Protein AF-A0A2D5B6K0-F1 (afdb_monomer)

Secondary structure (DSSP, 8-state):
-HHHHHHHHHHHHHHHHHHHHHTS---SS-HHHHHHHHHHHHHHHHHHHHIIIIII-HHHHHHHHHHHHHHTTSPPPPHHHHHHHHHHHHHHHHHHHHHHHHHHHHHHHHHHHTTSS----

Solvent-accessible surface area (backbone atoms only — not comparable to full-atom values): 6961 Å² total; per-residue (Å²): 112,68,69,58,54,51,51,51,51,49,55,53,50,51,53,50,48,52,60,53,54,70,75,53,89,58,76,98,54,67,56,66,59,58,52,52,52,52,47,53,53,51,53,51,52,55,50,51,51,46,44,43,51,66,71,64,36,61,74,50,40,54,49,52,54,50,48,54,57,52,57,70,70,55,82,77,76,49,77,67,54,50,51,53,54,50,50,52,52,52,51,52,52,52,51,52,51,51,51,49,54,51,51,52,52,50,51,50,51,51,37,39,76,70,66,77,45,79,88,76,126

Mean predicted aligned error: 8.93 Å

Radius of gyration: 28.34 Å; Cα contacts (8 Å, |Δi|>4): 33; chains: 1; bounding box: 56×52×56 Å

Foldseek 3Di:
DVLVVLVVVLVVVLVVLLVVLVVDDDPPDPSVVVSVVVSVVSSVVSVVVSCCQCPPDPVNVVVVVVVVVVVVVDDDDDPVRVVVVVVVVVVVVVVVVVVVVVVVVVVVVVCVVVVVDDPPD

pLDDT: mean 88.87, std 8.71, range [49.88, 98.12]

Structure (mmCIF, N/CA/C/O backbone):
data_AF-A0A2D5B6K0-F1
#
_entry.id   AF-A0A2D5B6K0-F1
#
loop_
_atom_site.group_PDB
_atom_site.id
_atom_site.type_symbol
_atom_site.label_atom_id
_atom_site.label_alt_id
_atom_site.label_comp_id
_atom_site.label_asym_id
_atom_site.label_entity_id
_atom_site.label_seq_id
_atom_site.pdbx_PDB_ins_code
_atom_site.Cartn_x
_atom_site.Cartn_y
_atom_site.Cartn_z
_atom_site.occupancy
_atom_site.B_iso_or_equiv
_atom_site.auth_seq_id
_atom_site.auth_comp_id
_atom_site.auth_asym_id
_atom_site.auth_atom_id
_atom_site.pdbx_PDB_model_num
ATOM 1 N N . MET A 1 1 ? 4.385 12.756 -7.938 1.00 73.50 1 MET A N 1
ATOM 2 C CA . MET A 1 1 ? 4.442 11.691 -6.905 1.00 73.50 1 MET A CA 1
ATOM 3 C C . MET A 1 1 ? 4.157 10.302 -7.477 1.00 73.50 1 MET A C 1
ATOM 5 O O . MET A 1 1 ? 4.929 9.390 -7.216 1.00 73.50 1 MET A O 1
ATOM 9 N N . SER A 1 2 ? 3.135 10.129 -8.316 1.00 83.69 2 SER A N 1
ATOM 10 C CA . SER A 1 2 ? 2.742 8.809 -8.840 1.00 83.69 2 SER A CA 1
ATOM 11 C C . SER A 1 2 ? 3.790 8.110 -9.719 1.00 83.69 2 SER A C 1
ATOM 13 O O . SER A 1 2 ? 3.898 6.894 -9.658 1.00 83.69 2 SER A O 1
ATOM 15 N N . ALA A 1 3 ? 4.613 8.850 -10.473 1.00 87.69 3 ALA A N 1
ATOM 16 C CA . ALA A 1 3 ? 5.723 8.266 -11.238 1.00 87.69 3 ALA A CA 1
ATOM 17 C C . ALA A 1 3 ? 6.823 7.673 -10.334 1.00 87.69 3 ALA A C 1
ATOM 19 O O . ALA A 1 3 ? 7.370 6.619 -10.637 1.00 87.69 3 ALA A O 1
ATOM 20 N N . ILE A 1 4 ? 7.104 8.321 -9.197 1.00 89.88 4 ILE A N 1
ATOM 21 C CA . ILE A 1 4 ? 8.075 7.834 -8.206 1.00 89.88 4 ILE A CA 1
ATOM 22 C C . ILE A 1 4 ? 7.529 6.573 -7.535 1.00 89.88 4 ILE A C 1
ATOM 24 O O . ILE A 1 4 ? 8.231 5.573 -7.462 1.00 89.88 4 ILE A O 1
ATOM 28 N N . ALA A 1 5 ? 6.260 6.591 -7.110 1.00 89.94 5 ALA A N 1
ATOM 29 C CA . ALA A 1 5 ? 5.608 5.419 -6.526 1.00 89.94 5 ALA A CA 1
ATOM 30 C C . ALA A 1 5 ? 5.607 4.225 -7.495 1.00 89.94 5 ALA A C 1
ATOM 32 O O . ALA A 1 5 ? 5.969 3.117 -7.112 1.00 89.94 5 ALA A O 1
ATOM 33 N N . PHE A 1 6 ? 5.276 4.463 -8.765 1.00 91.94 6 PHE A N 1
ATOM 34 C CA . PHE A 1 6 ? 5.319 3.441 -9.807 1.00 91.94 6 PHE A CA 1
ATOM 35 C C . PHE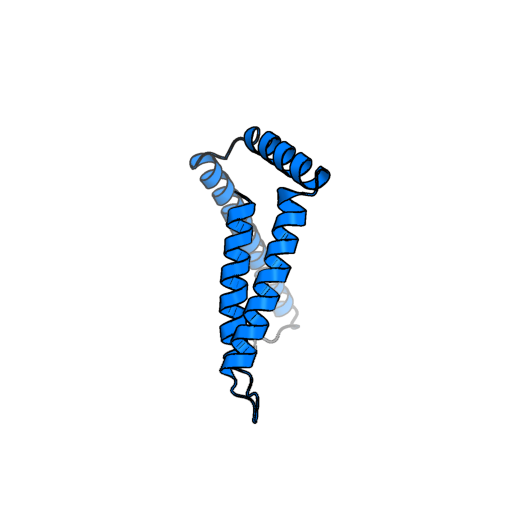 A 1 6 ? 6.738 2.890 -10.025 1.00 91.94 6 PHE A C 1
ATOM 37 O O . PHE A 1 6 ? 6.922 1.677 -10.082 1.00 91.94 6 PHE A O 1
ATOM 44 N N . GLY A 1 7 ? 7.752 3.761 -10.064 1.00 92.38 7 GLY A N 1
ATOM 45 C CA . GLY A 1 7 ? 9.154 3.350 -10.158 1.00 92.38 7 GLY A CA 1
ATOM 46 C C . GLY A 1 7 ? 9.613 2.499 -8.971 1.00 92.38 7 GLY A C 1
ATOM 47 O O . GLY A 1 7 ? 10.283 1.488 -9.169 1.00 92.38 7 GLY A O 1
ATOM 48 N N . VAL A 1 8 ? 9.203 2.850 -7.747 1.00 94.06 8 VAL A N 1
ATOM 49 C CA . VAL A 1 8 ? 9.499 2.060 -6.539 1.00 94.06 8 VAL A CA 1
ATOM 50 C C . VAL A 1 8 ? 8.825 0.688 -6.600 1.00 94.06 8 VAL A C 1
ATOM 52 O O . VAL A 1 8 ? 9.472 -0.312 -6.305 1.00 94.06 8 VAL A O 1
ATOM 55 N N . VAL A 1 9 ? 7.561 0.616 -7.028 1.00 94.19 9 VAL A N 1
ATOM 56 C CA . VAL A 1 9 ? 6.848 -0.663 -7.200 1.00 94.19 9 VAL A CA 1
ATOM 57 C C . VAL A 1 9 ? 7.547 -1.549 -8.230 1.00 94.19 9 VAL A C 1
ATOM 59 O O . VAL A 1 9 ? 7.734 -2.734 -7.967 1.00 94.19 9 VAL A O 1
ATOM 62 N N . ILE A 1 10 ? 7.995 -0.990 -9.360 1.00 93.75 10 ILE A N 1
ATOM 63 C CA . ILE A 1 10 ? 8.779 -1.744 -10.348 1.00 93.75 10 ILE A CA 1
ATOM 64 C C . ILE A 1 10 ? 10.091 -2.227 -9.738 1.00 93.75 10 ILE A C 1
ATOM 66 O O . ILE A 1 10 ? 10.407 -3.403 -9.863 1.00 93.75 10 ILE A O 1
ATOM 70 N N . ALA A 1 11 ? 10.847 -1.364 -9.057 1.00 93.00 11 ALA A N 1
ATOM 71 C CA . ALA A 1 11 ? 12.131 -1.746 -8.472 1.00 93.00 11 ALA A CA 1
ATOM 72 C C . ALA A 1 11 ? 11.982 -2.878 -7.439 1.00 93.00 11 ALA A C 1
ATOM 74 O O . ALA A 1 11 ? 12.740 -3.848 -7.469 1.00 93.00 11 ALA A O 1
ATOM 75 N N . LEU A 1 12 ? 10.974 -2.793 -6.566 1.00 94.69 12 LEU 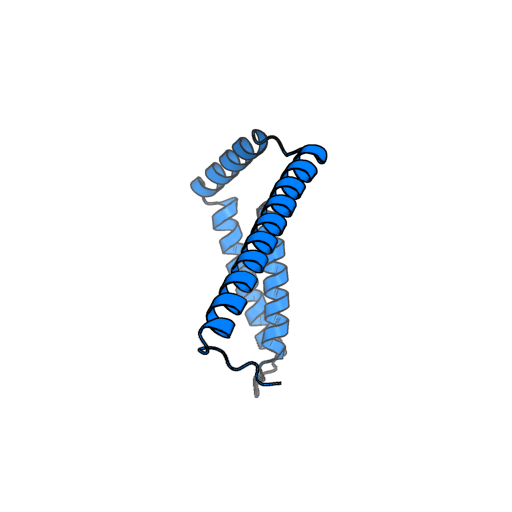A N 1
ATOM 76 C CA . LEU A 1 12 ? 10.662 -3.845 -5.597 1.00 94.69 12 LEU A CA 1
ATOM 77 C C . LEU A 1 12 ? 10.176 -5.128 -6.282 1.00 94.69 12 LEU A C 1
ATOM 79 O O . LEU A 1 12 ? 10.590 -6.215 -5.889 1.00 94.69 12 LEU A O 1
ATOM 83 N N . GLY A 1 13 ? 9.354 -5.007 -7.327 1.00 92.94 13 GLY A N 1
ATOM 84 C CA . GLY A 1 13 ? 8.892 -6.138 -8.130 1.00 92.94 13 GLY A CA 1
ATOM 85 C C . GLY A 1 13 ? 10.030 -6.849 -8.864 1.00 92.94 13 GLY A C 1
ATOM 86 O O . GLY A 1 13 ? 10.067 -8.073 -8.876 1.00 92.94 13 GLY A O 1
ATOM 87 N N . LEU A 1 14 ? 10.996 -6.107 -9.414 1.00 93.12 14 LEU A N 1
ATOM 88 C CA . LEU A 1 14 ? 12.184 -6.667 -10.067 1.00 93.12 14 LEU A CA 1
ATOM 89 C C . LEU A 1 14 ? 13.121 -7.348 -9.065 1.00 93.12 14 LEU A C 1
ATOM 91 O O . LEU A 1 14 ? 13.655 -8.410 -9.370 1.00 93.12 14 LEU A O 1
ATOM 95 N N . LYS A 1 15 ? 13.286 -6.777 -7.863 1.00 93.38 15 LYS A N 1
ATOM 96 C CA . LYS A 1 15 ? 14.039 -7.422 -6.778 1.00 93.38 15 LYS A CA 1
ATO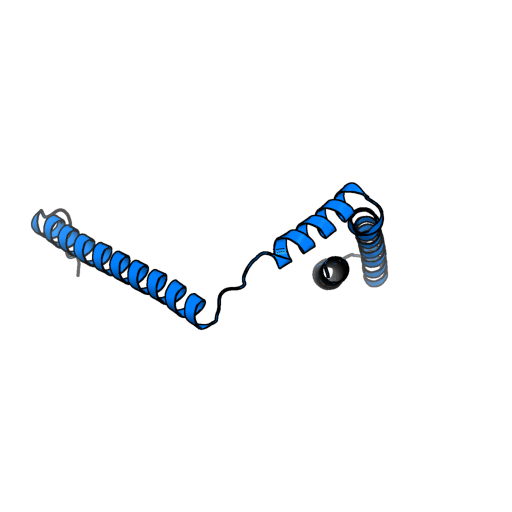M 97 C C . LYS A 1 15 ? 13.373 -8.736 -6.360 1.00 93.38 15 LYS A C 1
ATOM 99 O O . LYS A 1 15 ? 14.034 -9.762 -6.305 1.00 93.38 15 LYS A O 1
ATOM 104 N N . TRP A 1 16 ? 12.061 -8.717 -6.134 1.00 93.62 16 TRP A N 1
ATOM 105 C CA . TRP A 1 16 ? 11.307 -9.931 -5.825 1.00 93.62 16 TRP A CA 1
ATOM 106 C C . TRP A 1 16 ? 11.398 -10.972 -6.950 1.00 93.62 16 TRP A C 1
ATOM 108 O O . TRP A 1 16 ? 11.551 -12.156 -6.676 1.00 93.62 16 TRP A O 1
ATOM 118 N N . LEU A 1 17 ? 11.342 -10.539 -8.213 1.00 91.06 17 LEU A N 1
ATOM 119 C CA . LEU A 1 17 ? 11.457 -11.424 -9.371 1.00 91.06 17 LEU A CA 1
ATOM 120 C C . LEU A 1 17 ? 12.835 -12.094 -9.440 1.00 91.06 17 LEU A C 1
ATOM 122 O O . LEU A 1 17 ? 12.907 -13.278 -9.751 1.00 91.06 17 LEU A O 1
ATOM 126 N N . TRP A 1 18 ? 13.909 -11.364 -9.124 1.00 87.56 18 TRP A N 1
ATOM 127 C CA . TRP A 1 18 ? 15.252 -11.937 -9.003 1.00 87.56 18 TRP A CA 1
ATOM 128 C C . TRP A 1 18 ? 15.287 -13.039 -7.940 1.00 87.56 18 TRP A C 1
ATOM 130 O O . TRP A 1 18 ? 15.674 -14.166 -8.243 1.00 87.56 18 TRP A O 1
ATOM 140 N N . ASP A 1 19 ? 14.788 -12.733 -6.739 1.00 88.69 19 ASP A N 1
ATOM 141 C CA . ASP A 1 19 ? 14.741 -13.676 -5.617 1.00 88.69 19 ASP A CA 1
ATOM 142 C C . ASP A 1 19 ? 13.865 -14.904 -5.957 1.00 88.69 19 ASP A C 1
ATOM 144 O O . ASP A 1 19 ? 14.182 -16.035 -5.595 1.00 88.69 19 ASP A O 1
ATOM 148 N N . PHE A 1 20 ? 12.777 -14.715 -6.711 1.00 87.06 20 PHE A N 1
ATOM 149 C CA . PHE A 1 20 ? 11.924 -15.802 -7.194 1.00 87.06 20 PHE A CA 1
ATOM 150 C C . PHE A 1 20 ? 12.642 -16.686 -8.223 1.00 87.06 20 PHE A C 1
ATOM 152 O O . PHE A 1 20 ? 12.560 -17.912 -8.148 1.00 87.06 20 PHE A O 1
ATOM 159 N N . MET A 1 21 ? 13.387 -16.094 -9.159 1.00 83.50 21 MET A N 1
ATOM 160 C CA . MET A 1 21 ? 14.171 -16.847 -10.142 1.00 83.50 21 MET A CA 1
ATOM 161 C C . MET A 1 21 ? 15.350 -17.604 -9.519 1.00 83.50 21 MET A C 1
ATOM 163 O O . MET A 1 21 ? 15.816 -18.570 -10.119 1.00 83.50 21 MET A O 1
ATOM 167 N N . ASP A 1 22 ? 15.817 -17.213 -8.332 1.00 81.75 22 ASP A N 1
ATOM 168 C CA . ASP A 1 22 ? 16.809 -17.977 -7.565 1.00 81.75 22 ASP A CA 1
ATOM 169 C C . ASP A 1 22 ? 16.243 -19.299 -7.021 1.00 81.75 22 ASP A C 1
ATOM 171 O O . ASP A 1 22 ? 16.994 -20.256 -6.833 1.00 81.75 22 ASP A O 1
ATOM 175 N N . THR A 1 23 ? 14.924 -19.393 -6.824 1.00 80.19 23 THR A N 1
ATOM 176 C CA . THR A 1 23 ? 14.261 -20.629 -6.364 1.00 80.19 23 THR A CA 1
ATOM 177 C C . THR A 1 23 ? 14.033 -21.659 -7.473 1.00 80.19 23 THR A C 1
ATOM 179 O O . THR A 1 23 ? 13.701 -22.810 -7.189 1.00 80.19 23 THR A O 1
ATOM 182 N N . LEU A 1 24 ? 14.220 -21.266 -8.736 1.00 77.56 24 LEU A N 1
ATOM 183 C CA . LEU A 1 24 ? 14.004 -22.115 -9.903 1.00 77.56 24 LEU A CA 1
ATOM 184 C C . LEU A 1 24 ? 15.348 -22.629 -10.434 1.00 77.56 24 LEU A C 1
ATOM 186 O O . LEU A 1 24 ? 16.211 -21.860 -10.855 1.00 77.56 24 LEU A O 1
ATOM 190 N N . THR A 1 25 ? 15.531 -23.948 -10.446 1.00 69.50 25 THR A N 1
ATOM 191 C CA . THR A 1 25 ? 16.692 -24.595 -11.064 1.00 69.50 25 THR A CA 1
ATOM 192 C C . THR A 1 25 ? 16.496 -24.691 -12.576 1.00 69.50 25 THR A C 1
ATOM 194 O O . THR A 1 25 ? 15.781 -25.551 -13.085 1.00 69.50 25 THR A O 1
ATOM 197 N N . PHE A 1 26 ? 17.151 -23.797 -13.313 1.00 66.56 26 PHE A N 1
ATOM 198 C CA . PHE A 1 26 ? 17.281 -23.896 -14.766 1.00 66.56 26 PHE A CA 1
ATOM 199 C C . PHE A 1 26 ? 18.500 -24.779 -15.072 1.00 66.56 26 PHE A C 1
ATOM 201 O O . PHE A 1 26 ? 19.573 -24.493 -14.559 1.00 66.56 26 PHE A O 1
ATOM 208 N N . GLY A 1 27 ? 18.313 -25.870 -15.827 1.00 71.31 27 GLY A N 1
ATOM 209 C CA . GLY A 1 27 ? 19.309 -26.932 -16.071 1.00 71.31 27 GLY A CA 1
ATOM 210 C C . GLY A 1 27 ? 20.619 -26.496 -16.759 1.00 71.31 27 GLY A C 1
ATOM 211 O O . GLY A 1 27 ? 21.457 -25.852 -16.149 1.00 71.31 27 GLY A O 1
ATOM 212 N N . GLU A 1 28 ? 20.847 -26.905 -18.015 1.00 65.56 28 GLU A N 1
ATOM 213 C CA . GLU A 1 28 ? 22.149 -26.773 -18.718 1.00 65.56 28 GLU A CA 1
ATOM 214 C C . GLU A 1 28 ? 22.493 -25.357 -19.225 1.00 65.56 28 GLU A C 1
ATOM 216 O O . GLU A 1 28 ? 23.574 -25.128 -19.765 1.00 65.56 28 GLU A O 1
ATOM 221 N N . ILE A 1 29 ? 21.587 -24.392 -19.064 1.00 70.38 29 ILE A N 1
ATOM 222 C CA . ILE A 1 29 ? 21.827 -22.992 -19.428 1.00 70.38 29 ILE A CA 1
ATOM 223 C C . ILE A 1 29 ? 22.336 -22.275 -18.186 1.00 70.38 29 ILE A C 1
ATOM 225 O O . ILE A 1 29 ? 21.706 -22.358 -17.134 1.00 70.38 29 ILE A O 1
ATOM 229 N N . GLU A 1 30 ? 23.431 -21.523 -18.312 1.00 72.12 30 GLU A N 1
ATOM 230 C CA . GLU A 1 30 ? 23.916 -20.650 -17.244 1.00 72.12 30 GLU A CA 1
ATOM 231 C C . GLU A 1 30 ? 22.774 -19.752 -16.733 1.00 72.12 30 GLU A C 1
ATOM 233 O O . GLU A 1 30 ? 22.352 -18.792 -17.390 1.00 72.12 30 GLU A O 1
ATOM 238 N N . ALA A 1 31 ? 22.265 -20.087 -15.541 1.00 72.94 31 ALA A N 1
ATOM 239 C CA . ALA A 1 31 ? 21.065 -19.495 -14.952 1.00 72.94 31 ALA A CA 1
ATOM 240 C C . ALA A 1 31 ? 21.157 -17.964 -14.838 1.00 72.94 31 ALA A C 1
ATOM 242 O O . ALA A 1 31 ? 20.142 -17.270 -14.849 1.00 72.94 31 ALA A O 1
ATOM 243 N N . THR A 1 32 ? 22.374 -17.423 -14.787 1.00 79.00 32 THR A N 1
ATOM 244 C CA . THR A 1 32 ? 22.657 -15.987 -14.757 1.00 79.00 32 THR A CA 1
ATOM 245 C C . THR A 1 32 ? 22.168 -15.255 -16.011 1.00 79.00 32 THR A C 1
ATOM 247 O O . THR A 1 32 ? 21.561 -14.192 -15.884 1.00 79.00 32 THR A O 1
ATOM 250 N N . TYR A 1 33 ? 22.353 -15.806 -17.218 1.00 84.75 33 TYR A N 1
ATOM 251 C CA . TYR A 1 33 ? 21.921 -15.126 -18.449 1.00 84.75 33 TYR A CA 1
ATOM 252 C C . TYR A 1 33 ? 20.399 -15.061 -18.564 1.00 84.75 33 TYR A C 1
ATOM 254 O O . TYR A 1 33 ? 19.850 -14.028 -18.950 1.00 84.75 33 TYR A O 1
ATOM 262 N N . VAL A 1 34 ? 19.709 -16.135 -18.170 1.00 84.44 34 VAL A N 1
ATOM 263 C CA . VAL A 1 34 ? 18.240 -16.189 -18.174 1.00 84.44 34 VAL A CA 1
ATOM 264 C C . VAL A 1 34 ? 17.665 -15.172 -17.185 1.00 84.44 34 VAL A C 1
ATOM 266 O O . VAL A 1 34 ? 16.740 -14.440 -17.533 1.00 84.44 34 VAL A O 1
ATOM 269 N N . LYS A 1 35 ? 18.255 -15.050 -15.988 1.00 83.69 35 LYS A N 1
ATOM 270 C CA . LYS A 1 35 ? 17.858 -14.056 -14.974 1.00 83.69 35 LYS A CA 1
ATOM 271 C C . LYS A 1 35 ? 17.961 -12.627 -15.488 1.00 83.69 35 LYS A C 1
ATOM 273 O O . LYS A 1 35 ? 16.997 -11.866 -15.410 1.00 83.69 35 LYS A O 1
ATOM 278 N N . VAL A 1 36 ? 19.112 -12.267 -16.055 1.00 87.94 36 VAL A N 1
ATOM 279 C CA . VAL A 1 36 ? 19.340 -10.914 -16.578 1.00 87.94 36 VAL A CA 1
ATOM 280 C C . VAL A 1 36 ? 18.396 -10.613 -17.744 1.00 87.94 36 VAL A C 1
ATOM 282 O O . VAL A 1 36 ? 17.798 -9.537 -17.778 1.00 87.94 36 VAL A O 1
ATOM 285 N N . ALA A 1 37 ?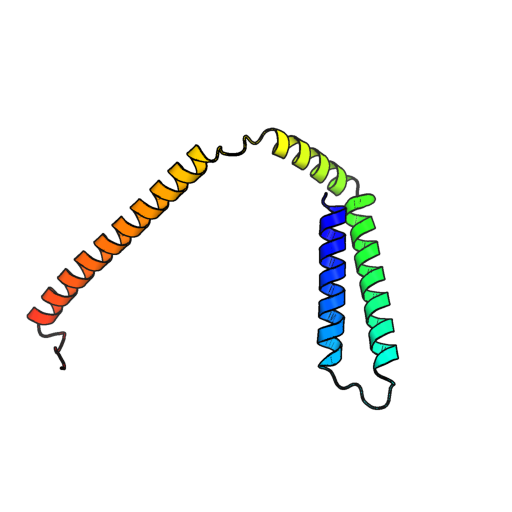 18.200 -11.565 -18.662 1.00 90.44 37 ALA A N 1
ATOM 286 C CA . ALA A 1 37 ? 17.293 -11.394 -19.794 1.00 90.44 37 ALA A CA 1
ATOM 287 C C . ALA A 1 37 ? 15.845 -11.150 -19.341 1.00 90.44 37 ALA A C 1
ATOM 289 O O . ALA A 1 37 ? 15.209 -10.199 -19.798 1.00 90.44 37 ALA A O 1
ATOM 290 N N . VAL A 1 38 ? 15.341 -11.960 -18.406 1.00 90.25 38 VAL A N 1
ATOM 291 C CA . VAL A 1 38 ? 13.977 -11.823 -17.877 1.00 90.25 38 VAL A CA 1
ATOM 292 C C . VAL A 1 38 ? 13.793 -10.480 -17.169 1.00 90.25 38 VAL A C 1
ATOM 294 O O . VAL A 1 38 ? 12.814 -9.783 -17.437 1.00 90.25 38 VAL A O 1
ATOM 297 N N . ILE A 1 39 ? 14.750 -10.058 -16.338 1.00 92.38 39 ILE A N 1
ATOM 298 C CA . ILE A 1 39 ? 14.670 -8.761 -15.652 1.00 92.38 39 ILE A CA 1
ATOM 299 C C . ILE A 1 39 ? 14.659 -7.596 -16.629 1.00 92.38 39 ILE A C 1
ATOM 301 O O . ILE A 1 39 ? 13.838 -6.696 -16.470 1.00 92.38 39 ILE A O 1
ATOM 305 N N . LEU A 1 40 ? 15.543 -7.591 -17.628 1.00 92.38 40 LEU A N 1
ATOM 306 C CA . LEU A 1 40 ? 15.608 -6.497 -18.597 1.00 92.38 40 LEU A CA 1
ATOM 307 C C . LEU A 1 40 ? 14.308 -6.383 -19.395 1.00 92.38 40 LEU A C 1
ATOM 309 O O . LEU A 1 40 ? 13.794 -5.277 -19.566 1.00 92.38 40 LEU A O 1
ATOM 313 N N . VAL A 1 41 ? 13.741 -7.515 -19.822 1.00 94.38 41 VAL A N 1
ATOM 314 C CA . VAL A 1 41 ? 12.450 -7.548 -20.519 1.00 94.38 41 VAL A CA 1
ATOM 315 C C . VAL A 1 41 ? 11.338 -7.021 -19.613 1.00 94.38 41 VAL A C 1
ATOM 317 O O . VAL A 1 41 ? 10.596 -6.126 -20.018 1.00 94.38 41 VAL A O 1
ATOM 320 N N . CYS A 1 42 ? 11.241 -7.505 -18.373 1.00 92.44 42 CYS A N 1
ATOM 321 C CA . CYS A 1 42 ? 10.233 -7.035 -17.426 1.00 92.44 42 CYS A CA 1
ATOM 322 C C . CYS A 1 42 ? 10.389 -5.536 -17.126 1.00 92.44 42 CYS A C 1
ATOM 324 O O . CYS A 1 42 ? 9.413 -4.791 -17.211 1.00 92.44 42 CYS A O 1
ATOM 326 N N . ALA A 1 43 ? 11.604 -5.068 -16.839 1.00 93.56 43 ALA A N 1
ATOM 327 C CA . ALA A 1 43 ? 11.888 -3.663 -16.560 1.00 93.56 43 ALA A CA 1
ATOM 328 C C . ALA A 1 43 ? 11.494 -2.761 -17.737 1.00 93.56 43 ALA A C 1
ATOM 330 O O . ALA A 1 43 ? 10.860 -1.723 -17.541 1.00 93.56 43 ALA A O 1
ATOM 331 N N . PHE A 1 44 ? 11.818 -3.180 -18.960 1.00 94.88 44 PHE A N 1
ATOM 332 C CA . PHE A 1 44 ? 11.482 -2.446 -20.173 1.00 94.88 44 PHE A CA 1
ATOM 333 C C . PHE A 1 44 ? 9.969 -2.381 -20.408 1.00 94.88 44 PHE A C 1
ATOM 335 O O . PHE A 1 44 ? 9.424 -1.297 -20.627 1.00 94.88 44 PHE A O 1
ATOM 342 N N . LEU A 1 45 ? 9.270 -3.515 -20.299 1.00 95.06 45 LEU A N 1
ATOM 343 C CA . LEU A 1 45 ? 7.819 -3.584 -20.487 1.00 95.06 45 LEU A CA 1
ATOM 344 C C . LEU A 1 45 ? 7.069 -2.741 -19.451 1.00 95.06 45 LEU A C 1
ATOM 346 O O . LEU A 1 45 ? 6.210 -1.934 -19.814 1.00 95.06 45 LEU A O 1
ATOM 350 N N . PHE A 1 46 ? 7.411 -2.879 -18.167 1.00 92.81 46 PHE A N 1
ATOM 351 C CA . PHE A 1 46 ? 6.767 -2.107 -17.105 1.00 92.81 46 PHE A CA 1
ATOM 352 C C . PHE A 1 46 ? 7.139 -0.620 -17.164 1.00 92.81 46 PHE A C 1
ATOM 354 O O . PHE A 1 46 ? 6.283 0.229 -16.912 1.00 92.81 46 PHE A O 1
ATOM 361 N N . GLY A 1 47 ? 8.367 -0.282 -17.570 1.00 91.88 47 GLY A N 1
ATOM 362 C CA . GLY A 1 47 ? 8.789 1.099 -17.812 1.00 91.88 47 GLY A CA 1
ATOM 363 C C . GLY A 1 47 ? 7.996 1.770 -18.938 1.00 91.88 47 GLY A C 1
ATOM 364 O O . GLY A 1 47 ? 7.474 2.873 -18.754 1.00 91.88 47 GLY A O 1
ATOM 365 N N . LEU A 1 48 ? 7.828 1.085 -20.075 1.00 93.31 48 LEU A N 1
ATOM 366 C CA . LEU A 1 48 ? 7.009 1.563 -21.194 1.00 93.31 48 LEU A CA 1
ATOM 367 C C . LEU A 1 48 ? 5.540 1.727 -20.806 1.00 93.31 48 LEU A C 1
ATOM 369 O O . LEU A 1 48 ? 4.924 2.740 -21.139 1.00 93.31 48 LEU A O 1
ATOM 373 N N . LEU A 1 49 ? 4.985 0.758 -20.075 1.00 92.31 49 LEU A N 1
ATOM 374 C CA . LEU A 1 49 ? 3.612 0.830 -19.585 1.00 92.31 49 LEU A CA 1
ATOM 375 C C . LEU A 1 49 ? 3.428 2.046 -18.671 1.00 92.31 49 LEU A C 1
ATOM 377 O O . LEU A 1 49 ? 2.477 2.808 -18.848 1.00 92.31 49 LEU A O 1
ATOM 381 N N . GLY A 1 50 ? 4.365 2.275 -17.750 1.00 89.69 50 GLY A N 1
ATOM 382 C CA . GLY A 1 50 ? 4.379 3.459 -16.895 1.00 89.69 50 GLY A CA 1
ATOM 383 C C . GLY A 1 50 ? 4.397 4.756 -17.681 1.00 89.69 50 GLY A C 1
ATOM 384 O O . GLY A 1 50 ? 3.568 5.634 -17.445 1.00 89.69 50 GLY A O 1
ATOM 385 N N . PHE A 1 51 ? 5.302 4.865 -18.652 1.00 90.75 51 PHE A N 1
ATOM 386 C CA . PHE A 1 51 ? 5.399 6.039 -19.515 1.00 90.75 51 PHE A CA 1
ATOM 387 C C . PHE A 1 51 ? 4.110 6.278 -20.313 1.00 90.75 51 PHE A C 1
ATOM 389 O O . PHE A 1 51 ? 3.634 7.413 -20.417 1.00 90.75 51 PHE A O 1
ATOM 396 N N . TRP A 1 52 ? 3.497 5.215 -20.833 1.00 89.88 52 TRP A N 1
ATOM 397 C CA . TRP A 1 52 ? 2.255 5.321 -21.588 1.00 89.88 52 TRP A CA 1
ATOM 398 C C . TRP A 1 52 ? 1.083 5.777 -20.710 1.00 89.88 52 TRP A C 1
ATOM 400 O O . TRP A 1 52 ? 0.374 6.717 -21.072 1.00 89.88 52 TRP A O 1
ATOM 410 N N . VAL A 1 53 ? 0.900 5.161 -19.538 1.00 88.50 53 VAL A N 1
ATOM 411 C CA . VAL A 1 53 ? -0.223 5.453 -18.633 1.00 88.50 53 VAL A CA 1
ATOM 412 C C . VAL A 1 53 ? -0.062 6.802 -17.931 1.00 88.50 53 VAL A C 1
ATOM 414 O O . VAL A 1 53 ? -1.026 7.561 -17.875 1.00 88.50 53 VAL A O 1
ATOM 417 N N . ILE A 1 54 ? 1.126 7.094 -17.394 1.00 89.75 54 ILE A N 1
ATOM 418 C CA . ILE 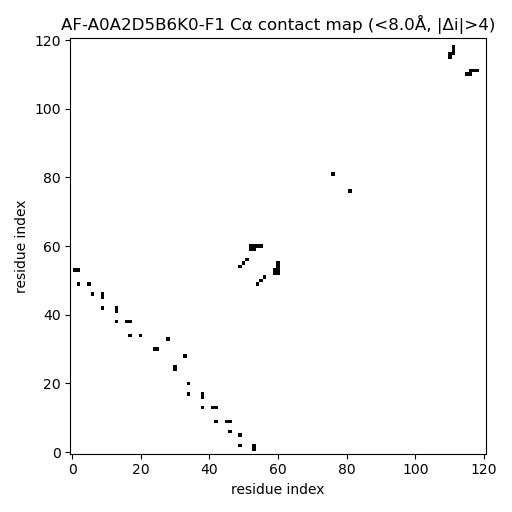A 1 54 ? 1.376 8.267 -16.540 1.00 89.75 54 ILE A CA 1
ATOM 419 C C . ILE A 1 54 ? 1.804 9.487 -17.363 1.00 89.75 54 ILE A C 1
ATOM 421 O O . ILE A 1 54 ? 1.516 10.607 -16.961 1.00 89.75 54 ILE A O 1
ATOM 425 N N . GLY A 1 55 ? 2.501 9.296 -18.487 1.00 85.44 55 GLY A N 1
ATOM 426 C CA . GLY A 1 55 ? 3.086 10.395 -19.265 1.00 85.44 55 GLY A CA 1
ATOM 427 C C . GLY A 1 55 ? 2.360 10.716 -20.571 1.00 85.44 55 GLY A C 1
ATOM 428 O O . GLY A 1 55 ? 2.227 11.883 -20.923 1.00 85.44 55 GLY A O 1
ATOM 429 N N . SER A 1 56 ? 1.883 9.703 -21.300 1.00 87.06 56 SER A N 1
ATOM 430 C CA . SER A 1 56 ? 1.387 9.899 -22.676 1.00 87.06 56 SER A CA 1
ATOM 431 C C . SER A 1 56 ? -0.138 9.942 -22.793 1.00 87.06 56 SER A C 1
ATOM 433 O O . SER A 1 56 ? -0.691 10.642 -23.646 1.00 87.06 56 SER A O 1
ATOM 435 N N . LYS A 1 57 ? -0.858 9.197 -21.950 1.00 91.69 57 LYS A N 1
ATOM 436 C CA . LYS A 1 57 ? -2.317 9.090 -22.030 1.00 91.69 57 LYS A CA 1
ATOM 437 C C . LYS A 1 57 ? -2.997 10.302 -21.386 1.00 91.69 57 LYS A C 1
ATOM 439 O O . LYS A 1 57 ? -3.238 10.318 -20.181 1.00 91.69 57 LYS A O 1
ATOM 444 N N . ARG A 1 58 ? -3.392 11.277 -22.217 1.00 90.12 58 ARG A N 1
ATOM 445 C CA . ARG A 1 58 ? -4.032 12.547 -21.799 1.00 90.12 58 ARG A CA 1
ATOM 446 C C . ARG A 1 58 ? -5.140 12.380 -20.757 1.00 90.12 58 ARG A C 1
ATOM 448 O O . ARG A 1 58 ? -5.079 13.010 -19.713 1.00 90.12 58 ARG A O 1
ATOM 455 N N . ARG A 1 59 ? -6.086 11.459 -20.980 1.00 90.44 59 ARG A N 1
ATOM 456 C CA . ARG A 1 59 ? -7.196 11.199 -20.041 1.00 90.44 59 ARG A CA 1
ATOM 457 C C . ARG A 1 59 ? -6.721 10.811 -18.637 1.00 90.44 59 ARG A C 1
ATOM 459 O O . ARG A 1 59 ? -7.330 11.211 -17.653 1.00 90.44 59 ARG A O 1
ATOM 466 N N . THR A 1 60 ? -5.662 10.008 -18.540 1.00 90.69 60 THR A N 1
ATOM 467 C CA . THR A 1 60 ? -5.112 9.593 -17.245 1.00 90.69 60 THR A CA 1
ATOM 468 C C . THR A 1 60 ? -4.401 10.758 -16.568 1.00 90.69 60 THR A C 1
ATOM 470 O O . THR A 1 60 ? -4.603 10.984 -15.380 1.00 90.69 60 THR A O 1
ATOM 473 N N . VAL A 1 61 ? -3.622 11.532 -17.327 1.00 90.75 61 VAL A N 1
ATOM 474 C CA . VAL A 1 61 ? -2.915 12.717 -16.821 1.00 90.75 61 VAL A CA 1
ATOM 475 C C . VAL A 1 61 ? -3.901 13.759 -16.291 1.00 90.75 61 VAL A C 1
ATOM 477 O O . VAL A 1 61 ? -3.757 14.218 -15.162 1.00 90.75 61 VAL A O 1
ATOM 480 N N . GLU A 1 62 ? -4.942 14.080 -17.059 1.00 92.75 62 GLU A N 1
ATOM 481 C CA . GLU A 1 62 ? -5.997 15.015 -16.650 1.00 92.75 62 GLU A CA 1
ATOM 482 C C . GLU A 1 62 ? -6.724 14.533 -15.393 1.00 92.75 62 GLU A C 1
ATOM 484 O O . GLU A 1 62 ? -6.945 15.317 -14.472 1.00 92.75 62 GLU A O 1
ATOM 489 N N . PHE A 1 63 ? -7.022 13.233 -15.304 1.00 91.81 63 PHE A N 1
ATOM 490 C CA . PHE A 1 63 ? -7.604 12.646 -14.099 1.00 91.81 63 PHE A CA 1
ATOM 491 C C . PHE A 1 63 ? -6.678 12.778 -12.884 1.00 91.81 63 PHE A C 1
ATOM 493 O O . PHE A 1 63 ? -7.138 13.124 -11.797 1.00 91.81 63 PHE A O 1
ATOM 500 N N . MET A 1 64 ? -5.376 12.530 -13.047 1.00 89.88 64 MET A N 1
ATOM 501 C CA . MET A 1 64 ? -4.403 12.643 -11.957 1.00 89.88 64 MET A CA 1
ATOM 502 C C . MET A 1 64 ? -4.243 14.090 -11.481 1.00 89.88 64 MET A C 1
ATOM 504 O O . MET A 1 64 ? -4.183 14.322 -10.276 1.00 89.88 64 MET A O 1
ATOM 508 N N . ILE A 1 65 ? -4.237 15.057 -12.402 1.00 91.38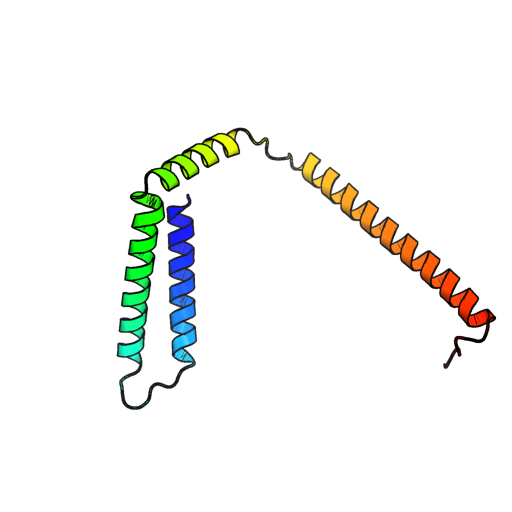 65 ILE A N 1
ATOM 509 C CA . ILE A 1 65 ? -4.202 16.489 -12.076 1.00 91.38 65 ILE A CA 1
ATOM 510 C C . ILE A 1 65 ? -5.485 16.902 -11.343 1.00 91.38 65 ILE A C 1
ATOM 512 O O . ILE A 1 65 ? -5.414 17.559 -10.305 1.00 91.38 65 ILE A O 1
ATOM 516 N N . ALA A 1 66 ? -6.654 16.483 -11.839 1.00 94.12 66 ALA A N 1
ATOM 517 C CA . ALA A 1 66 ? -7.933 16.749 -11.185 1.00 94.12 66 ALA A CA 1
ATOM 518 C C . ALA A 1 66 ? -7.980 16.138 -9.776 1.00 94.12 66 ALA A C 1
ATOM 520 O O . ALA A 1 66 ? -8.356 16.814 -8.823 1.00 94.12 66 ALA A O 1
ATOM 521 N N . THR A 1 67 ? -7.516 14.895 -9.626 1.00 91.75 67 THR A N 1
ATOM 522 C CA . THR A 1 67 ? -7.427 14.210 -8.329 1.00 91.75 67 THR A CA 1
ATOM 523 C C . THR A 1 67 ? -6.505 14.952 -7.364 1.00 91.75 67 THR A C 1
ATOM 525 O O . THR A 1 67 ? -6.864 15.125 -6.203 1.00 91.75 67 THR A O 1
ATOM 528 N N . GLU A 1 68 ? -5.348 15.447 -7.817 1.00 91.44 68 GLU A N 1
ATOM 529 C CA . GLU A 1 68 ? -4.464 16.268 -6.978 1.00 91.44 68 GLU A CA 1
ATOM 530 C C . GLU A 1 68 ? -5.157 17.568 -6.533 1.00 91.44 68 GLU A C 1
ATOM 532 O O . GLU A 1 68 ? -5.027 17.982 -5.379 1.00 91.44 68 GLU A O 1
ATOM 537 N N . GLY A 1 69 ? -5.925 18.193 -7.430 1.00 92.25 69 GLY A N 1
ATOM 538 C CA . GLY A 1 69 ? -6.747 19.362 -7.123 1.00 92.25 69 GLY A CA 1
ATOM 539 C C . GLY A 1 69 ? -7.823 19.077 -6.072 1.00 92.25 69 GLY A C 1
ATOM 540 O O . GLY A 1 69 ? -7.989 19.867 -5.145 1.00 92.25 69 GLY A O 1
ATOM 541 N N . GLU A 1 70 ? -8.513 17.940 -6.168 1.00 94.00 70 GLU A N 1
ATOM 542 C CA . GLU A 1 70 ? -9.514 17.524 -5.179 1.00 94.00 70 GLU A CA 1
ATOM 543 C C . GLU A 1 70 ? -8.878 17.150 -3.835 1.00 94.00 70 GLU A C 1
ATOM 545 O O . GLU A 1 70 ? -9.368 17.561 -2.785 1.00 94.00 70 GLU A O 1
ATOM 550 N N . MET A 1 71 ? -7.735 16.455 -3.840 1.00 90.56 71 MET A N 1
ATOM 551 C CA . MET A 1 71 ? -7.017 16.095 -2.613 1.00 90.56 71 MET A CA 1
ATOM 552 C C . MET A 1 71 ? -6.540 17.317 -1.819 1.00 90.56 71 MET A C 1
ATOM 554 O O . MET A 1 71 ? -6.456 17.244 -0.596 1.00 90.56 71 MET A O 1
ATOM 558 N N . LYS A 1 72 ? -6.270 18.451 -2.478 1.00 88.31 72 LYS A N 1
ATOM 559 C CA . LYS A 1 72 ? -5.922 19.716 -1.803 1.00 88.31 72 LYS A CA 1
ATOM 560 C C . LYS A 1 72 ? -7.103 20.364 -1.078 1.00 88.31 72 LYS A C 1
ATOM 562 O O . LYS A 1 72 ? -6.879 21.175 -0.185 1.00 88.31 72 LYS A O 1
ATOM 567 N N . LYS A 1 73 ? -8.342 20.018 -1.440 1.00 90.75 73 LYS A N 1
ATOM 568 C CA . LYS A 1 73 ? -9.552 20.500 -0.752 1.00 90.75 73 LYS A CA 1
ATOM 569 C C . LYS A 1 73 ? -9.866 19.689 0.503 1.00 90.75 73 LYS A C 1
ATOM 571 O O . LYS A 1 73 ? -10.641 20.140 1.343 1.00 90.75 73 LYS A O 1
ATOM 576 N N . VAL A 1 74 ? -9.294 18.491 0.627 1.00 90.81 74 VAL A N 1
ATOM 577 C CA . VAL A 1 74 ? -9.508 17.625 1.785 1.00 90.81 74 VAL A CA 1
ATOM 578 C C . VAL A 1 74 ? -8.736 18.189 2.974 1.00 90.81 74 VAL A C 1
ATOM 580 O O . VAL A 1 74 ? -7.506 18.228 2.984 1.00 90.81 74 VAL A O 1
ATOM 583 N N . ASN A 1 75 ? -9.470 18.611 4.002 1.00 86.44 75 ASN A N 1
ATOM 584 C CA . ASN A 1 75 ? -8.880 18.962 5.286 1.00 86.44 75 ASN A CA 1
ATOM 585 C C . ASN A 1 75 ? -8.368 17.682 5.955 1.00 86.44 75 ASN A C 1
ATOM 587 O O . ASN A 1 75 ? -9.146 16.782 6.268 1.00 86.44 75 ASN A O 1
ATOM 591 N N . TRP A 1 76 ? -7.057 17.592 6.167 1.00 86.00 76 TRP A N 1
ATOM 592 C CA . TRP A 1 76 ? -6.468 16.489 6.919 1.00 86.00 76 TRP A CA 1
ATOM 593 C C . TRP A 1 76 ? -6.814 16.627 8.397 1.00 86.00 76 TRP A C 1
ATOM 595 O O . TRP A 1 76 ? -6.613 17.691 8.986 1.00 86.00 76 TRP A O 1
ATOM 605 N N . SER A 1 77 ? -7.321 15.544 8.991 1.00 85.31 77 SER A N 1
ATOM 606 C CA . SER A 1 77 ? -7.712 15.539 10.397 1.00 85.31 77 SER A CA 1
ATOM 607 C C . SER A 1 77 ? -6.544 15.927 11.296 1.00 85.31 77 SER A C 1
ATOM 609 O O . SER A 1 77 ? -5.422 15.429 11.154 1.00 85.31 77 SER A O 1
ATOM 611 N N . SER A 1 78 ? -6.815 16.794 12.268 1.00 90.81 78 SER A N 1
ATOM 612 C CA . SER A 1 78 ? -5.809 17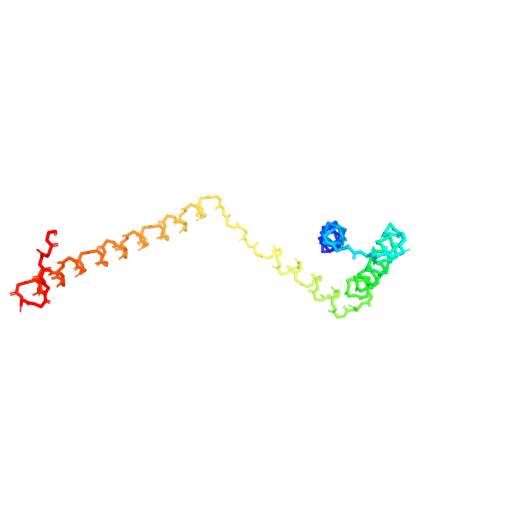.144 13.268 1.00 90.81 78 SER A CA 1
ATOM 613 C C . SER A 1 78 ? -5.491 15.935 14.160 1.00 90.81 78 SER A C 1
ATOM 615 O O . SER A 1 78 ? -6.329 15.054 14.361 1.00 90.81 78 SER A O 1
ATOM 617 N N . LYS A 1 79 ? -4.297 15.897 14.774 1.00 89.25 79 LYS A N 1
ATOM 618 C CA . LYS A 1 79 ? -3.926 14.821 15.724 1.00 89.25 79 LYS A CA 1
ATOM 619 C C . LYS A 1 79 ? -4.988 14.615 16.818 1.00 89.25 79 LYS A C 1
ATOM 621 O O . LYS A 1 79 ? -5.218 13.490 17.249 1.00 89.25 79 LYS A O 1
ATOM 626 N N . ARG A 1 80 ? -5.657 15.696 17.236 1.00 91.69 80 ARG A N 1
ATOM 627 C CA . ARG A 1 80 ? -6.732 15.675 18.236 1.00 91.69 80 ARG A CA 1
ATOM 628 C C . ARG A 1 80 ? -8.012 15.024 17.706 1.00 91.69 80 ARG A C 1
ATOM 630 O O . ARG A 1 80 ? -8.645 14.266 18.432 1.00 91.69 80 ARG A O 1
ATOM 637 N N . GLU A 1 81 ? -8.402 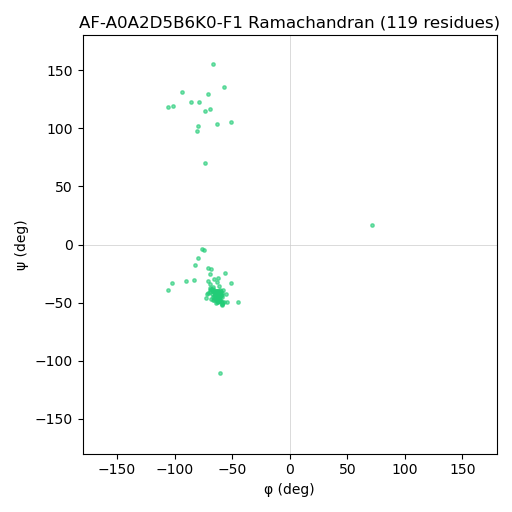15.312 16.469 1.00 90.94 81 GLU A N 1
ATOM 638 C CA . GLU A 1 81 ? -9.558 14.669 15.827 1.00 90.94 81 GLU A CA 1
ATOM 639 C C . GLU A 1 81 ? -9.316 13.181 15.610 1.00 90.94 81 GLU A C 1
ATOM 641 O O . GLU A 1 81 ? -10.194 12.371 15.898 1.00 90.94 81 GLU A O 1
ATOM 646 N N . LEU A 1 82 ? -8.101 12.822 15.192 1.00 91.94 82 LEU A N 1
ATOM 647 C CA . LEU A 1 82 ? -7.711 11.432 14.996 1.00 91.94 82 LEU A CA 1
ATOM 648 C C . LEU A 1 82 ? -7.805 10.647 16.311 1.00 91.94 82 LEU A C 1
ATOM 650 O O . LEU A 1 82 ? -8.428 9.593 16.356 1.00 91.94 82 LEU A O 1
ATOM 654 N N . GLN A 1 83 ? -7.290 11.210 17.410 1.00 94.50 83 GLN A N 1
ATOM 655 C CA . GLN A 1 83 ? -7.422 10.617 18.744 1.00 94.50 83 GLN A CA 1
ATOM 656 C C . GLN A 1 83 ? -8.882 10.449 19.175 1.00 94.50 83 GLN A C 1
ATOM 658 O O . GLN A 1 83 ? -9.234 9.401 19.710 1.00 94.50 83 GLN A O 1
ATOM 663 N N . ARG A 1 84 ? -9.740 11.451 18.939 1.00 93.44 84 ARG A N 1
ATOM 664 C CA . ARG A 1 84 ? -11.170 11.371 19.282 1.00 93.44 84 ARG A CA 1
ATOM 665 C C . ARG A 1 84 ? -11.894 10.296 18.472 1.00 93.44 84 ARG A C 1
ATOM 667 O O . ARG A 1 84 ? -12.668 9.541 19.052 1.00 93.44 84 ARG A O 1
ATOM 674 N N . SER A 1 85 ? -11.616 10.204 17.172 1.00 93.75 85 SER A N 1
ATOM 675 C CA . SER A 1 85 ? -12.202 9.187 16.292 1.00 93.75 85 SER A CA 1
ATOM 676 C C . SER A 1 85 ? -11.773 7.777 16.708 1.00 93.75 85 SER A C 1
ATOM 678 O O . SER A 1 85 ? -12.613 6.904 16.915 1.00 93.75 85 SER A O 1
ATOM 680 N N . THR A 1 86 ? -10.476 7.572 16.958 1.00 96.00 86 THR A N 1
ATOM 681 C CA . THR A 1 86 ? -9.958 6.280 17.422 1.00 96.00 86 THR A CA 1
ATOM 682 C C . THR A 1 86 ? -10.543 5.884 18.777 1.00 96.00 86 THR A C 1
ATOM 684 O O . THR A 1 86 ? -10.963 4.742 18.942 1.00 96.00 86 THR A O 1
ATOM 687 N N . TRP A 1 87 ? -10.636 6.813 19.736 1.00 97.19 87 TRP A N 1
ATOM 688 C CA . TRP A 1 87 ? -11.258 6.537 21.036 1.00 97.19 87 TRP A CA 1
ATOM 689 C C . TRP A 1 87 ? -12.727 6.130 20.917 1.00 97.19 87 TRP A C 1
ATOM 691 O O . TRP A 1 87 ? -13.149 5.211 21.616 1.00 97.19 87 TRP A O 1
ATOM 701 N N . ALA A 1 88 ? -13.488 6.762 20.018 1.00 96.38 88 ALA A N 1
ATOM 702 C CA . ALA A 1 88 ? -14.878 6.388 19.773 1.00 96.38 88 ALA A CA 1
ATOM 703 C C . ALA A 1 88 ? -14.993 4.941 19.267 1.00 96.38 88 ALA A C 1
ATOM 705 O O . ALA A 1 88 ? -15.799 4.169 19.786 1.00 96.38 88 ALA A O 1
ATOM 706 N N . VAL A 1 89 ? -14.144 4.547 18.310 1.00 97.38 89 VAL A N 1
ATOM 707 C CA . VAL A 1 89 ? -14.128 3.178 17.768 1.00 97.38 89 VAL A CA 1
ATOM 708 C C . VAL A 1 89 ? -13.698 2.164 18.827 1.00 97.38 89 VAL A C 1
ATOM 710 O O . VAL A 1 89 ? -14.341 1.125 18.971 1.00 97.38 89 VAL A O 1
ATOM 713 N N . ILE A 1 90 ? -12.650 2.464 19.600 1.00 97.81 90 ILE A N 1
ATOM 714 C CA . ILE A 1 90 ? -12.176 1.598 20.687 1.00 97.81 90 ILE A CA 1
ATOM 715 C C . ILE A 1 90 ? -13.293 1.372 21.706 1.00 97.81 90 ILE A C 1
ATOM 717 O O . ILE A 1 90 ? -13.600 0.227 22.033 1.00 97.81 90 ILE A O 1
ATOM 721 N N . PHE A 1 91 ? -13.940 2.443 22.166 1.00 97.94 91 PHE A N 1
ATOM 722 C CA . PHE A 1 91 ? -15.011 2.344 23.150 1.00 97.94 91 PHE A CA 1
ATOM 723 C C . PHE A 1 91 ? -16.197 1.529 22.623 1.00 97.94 91 PHE A C 1
ATOM 725 O O . PHE A 1 91 ? -16.672 0.632 23.314 1.00 97.94 91 PHE A O 1
ATOM 732 N N . MET A 1 92 ? -16.627 1.777 21.380 1.00 97.88 92 MET A N 1
ATOM 733 C CA . MET A 1 92 ? -17.714 1.014 20.760 1.00 97.88 92 MET A CA 1
ATOM 734 C C . MET A 1 92 ? -17.362 -0.472 20.622 1.00 97.88 92 MET A C 1
ATOM 736 O O . MET A 1 92 ? -18.195 -1.336 20.882 1.00 97.88 92 MET A O 1
ATOM 740 N N . THR A 1 93 ? -16.116 -0.778 20.260 1.00 98.12 93 THR A N 1
ATOM 741 C CA . THR A 1 93 ? -15.643 -2.161 20.112 1.00 98.12 93 THR A CA 1
ATOM 742 C C . THR A 1 93 ? -15.617 -2.883 21.458 1.00 98.12 93 THR A C 1
ATOM 744 O O . THR A 1 93 ? -16.121 -3.998 21.560 1.00 98.12 93 THR A O 1
ATOM 747 N N . PHE A 1 94 ? -15.097 -2.243 22.512 1.00 98.00 94 PHE A N 1
ATOM 748 C CA . PHE A 1 94 ? -15.116 -2.807 23.865 1.00 98.00 94 PHE A CA 1
ATOM 749 C C . PHE A 1 94 ? -16.535 -2.981 24.402 1.00 98.00 94 PHE A C 1
ATOM 751 O O . PHE A 1 94 ? -16.830 -4.000 25.023 1.00 98.00 94 PHE A O 1
ATOM 758 N N . PHE A 1 95 ? -17.422 -2.021 24.137 1.00 98.06 95 PHE A N 1
ATOM 759 C CA . PHE A 1 95 ? -18.824 -2.119 24.519 1.00 98.06 95 PHE A CA 1
ATOM 760 C C . PHE A 1 95 ? -19.506 -3.320 23.852 1.00 98.06 95 PHE A C 1
ATOM 762 O O . PHE A 1 95 ? -20.142 -4.113 24.541 1.00 98.06 95 PHE A O 1
ATOM 769 N N . LEU A 1 96 ? -19.321 -3.501 22.540 1.00 97.94 96 LEU A N 1
ATOM 770 C CA . LEU A 1 96 ? -19.847 -4.663 21.817 1.00 97.94 96 LEU A CA 1
ATOM 771 C C . LEU A 1 96 ? -19.246 -5.977 22.324 1.00 97.94 96 LEU A C 1
ATOM 773 O O . LEU A 1 96 ? -19.981 -6.939 22.512 1.00 97.94 96 LEU A O 1
ATOM 777 N N . ALA A 1 97 ? -17.941 -6.020 22.594 1.00 98.06 97 ALA A N 1
ATOM 778 C CA . ALA A 1 97 ? -17.294 -7.209 23.141 1.00 98.06 97 ALA A CA 1
ATOM 779 C C . ALA A 1 97 ? -17.866 -7.589 24.517 1.00 98.06 97 ALA A C 1
ATOM 781 O O . ALA A 1 97 ? -18.174 -8.755 24.752 1.00 98.06 97 ALA A O 1
ATOM 782 N N . PHE A 1 98 ? -18.058 -6.610 25.407 1.00 98.00 98 PHE A N 1
ATOM 783 C CA . PHE A 1 98 ? -18.656 -6.841 26.722 1.00 98.00 98 PHE A CA 1
ATOM 784 C C . PHE A 1 98 ? -20.128 -7.251 26.619 1.00 98.00 98 PHE A C 1
ATOM 786 O O . PHE A 1 98 ? -20.570 -8.141 27.340 1.00 98.00 98 PHE A O 1
ATOM 793 N N . PHE A 1 99 ? -20.875 -6.635 25.701 1.00 97.38 99 PHE A N 1
ATOM 794 C CA . PHE A 1 99 ? -22.251 -7.015 25.406 1.00 97.38 99 PHE A CA 1
ATOM 795 C C . PHE A 1 99 ? -22.329 -8.480 24.959 1.00 97.38 99 PHE A C 1
ATOM 797 O O . PHE A 1 99 ? -23.066 -9.251 25.568 1.00 97.38 99 PHE A O 1
ATOM 804 N N . CYS A 1 100 ? -21.533 -8.888 23.966 1.00 97.38 100 CYS A N 1
ATOM 805 C CA . CYS A 1 100 ? -21.492 -10.281 23.519 1.00 97.38 100 CYS A CA 1
ATOM 806 C C . CYS A 1 100 ? -21.102 -11.222 24.663 1.00 97.38 100 CYS A C 1
ATOM 808 O O . CYS A 1 100 ? -21.839 -12.158 24.937 1.00 97.38 100 CYS A O 1
ATOM 810 N N . PHE A 1 101 ? -20.030 -10.920 25.405 1.00 97.19 101 PHE A N 1
ATOM 811 C CA . PHE A 1 101 ? -19.603 -11.726 26.554 1.00 97.19 101 PHE A CA 1
ATOM 812 C C . PHE A 1 101 ? -20.715 -11.910 27.600 1.00 97.19 101 PHE A C 1
ATOM 814 O O . PHE A 1 101 ? -20.924 -13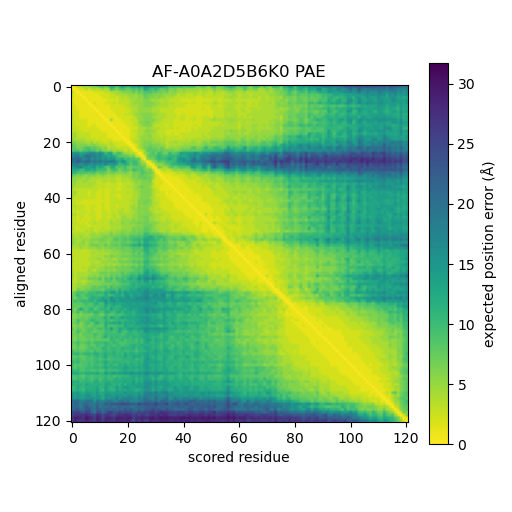.006 28.117 1.00 97.19 101 PHE A O 1
ATOM 821 N N . PHE A 1 102 ? -21.454 -10.842 27.903 1.00 97.62 102 PHE A N 1
ATOM 822 C CA . PHE A 1 102 ? -22.549 -10.888 28.864 1.00 97.62 102 PHE A CA 1
ATOM 823 C C . PHE A 1 102 ? -23.696 -11.788 28.388 1.00 97.62 102 PHE A C 1
ATOM 825 O O . PHE A 1 102 ? -24.186 -12.620 29.154 1.00 97.62 102 PHE A O 1
ATOM 832 N N . PHE A 1 103 ? -24.109 -11.656 27.126 1.00 96.62 103 PHE A N 1
ATOM 833 C CA . PHE A 1 103 ? -25.165 -12.498 26.565 1.00 96.62 103 PHE A CA 1
ATOM 834 C C . PHE A 1 103 ? -24.717 -13.950 26.383 1.00 96.62 103 PHE A C 1
ATOM 836 O O . PHE A 1 103 ? -25.498 -14.851 26.686 1.00 96.62 103 PHE A O 1
ATOM 843 N N . ASP A 1 104 ? -23.466 -14.191 25.997 1.00 95.44 104 ASP A N 1
ATOM 844 C CA . ASP A 1 104 ? -22.882 -15.532 25.922 1.00 95.44 104 ASP A CA 1
ATOM 845 C C . ASP A 1 104 ? -22.932 -16.225 27.291 1.00 95.44 104 ASP A C 1
ATOM 847 O O . ASP A 1 104 ? -23.335 -17.384 27.383 1.00 95.44 104 ASP A O 1
ATOM 851 N N . GLN A 1 105 ? -22.627 -15.504 28.378 1.00 94.62 105 GLN A N 1
ATOM 852 C CA . GLN A 1 105 ? -22.717 -16.041 29.738 1.00 94.62 105 GLN A CA 1
ATOM 853 C C . GLN A 1 105 ? -24.165 -16.352 30.158 1.00 94.62 105 GLN A C 1
ATOM 855 O O . GLN A 1 105 ? -24.410 -17.361 30.827 1.00 94.62 105 GLN A O 1
ATOM 860 N N . ILE A 1 106 ? -25.131 -15.512 29.766 1.00 95.44 106 ILE A N 1
ATOM 861 C CA . ILE A 1 106 ? -26.561 -15.768 30.001 1.00 95.44 106 ILE A CA 1
ATOM 862 C C . ILE A 1 106 ? -26.999 -17.031 29.260 1.00 95.44 106 ILE A C 1
ATOM 864 O O . ILE A 1 106 ? -27.615 -17.912 29.862 1.00 95.44 106 ILE A O 1
ATOM 868 N N . PHE A 1 107 ? -26.667 -17.143 27.973 1.00 93.31 107 PHE A N 1
ATOM 869 C CA . PHE A 1 107 ? -27.005 -18.318 27.177 1.00 93.31 107 PHE A CA 1
ATOM 870 C C . PHE A 1 107 ? -26.337 -19.579 27.721 1.00 93.31 107 PHE A C 1
ATOM 872 O O . PHE A 1 107 ? -27.009 -20.599 27.848 1.00 93.31 107 PHE A O 1
ATOM 879 N N . TYR A 1 108 ? -25.068 -19.500 28.130 1.00 92.31 108 TYR A N 1
ATOM 880 C CA . TYR A 1 108 ? -24.376 -20.596 28.804 1.00 92.31 108 TYR A CA 1
ATOM 881 C C . TYR A 1 108 ? -25.147 -21.071 30.041 1.00 92.31 108 TYR A C 1
ATOM 883 O O . TYR A 1 108 ? -25.425 -22.260 30.170 1.00 92.31 108 TYR A O 1
ATOM 891 N N . PHE A 1 109 ? -25.558 -20.155 30.925 1.00 90.75 109 PHE A N 1
ATOM 892 C CA . PHE A 1 109 ? -26.306 -20.511 32.133 1.00 90.75 109 PHE A CA 1
ATOM 893 C C . PHE A 1 109 ? -27.678 -21.131 31.819 1.00 90.75 109 PHE A C 1
ATOM 895 O O . PHE A 1 109 ? -28.067 -22.132 32.427 1.00 90.75 109 PHE A O 1
ATOM 902 N N . ILE A 1 110 ? -28.407 -20.571 30.849 1.00 93.06 110 ILE A N 1
ATOM 903 C CA . ILE A 1 110 ? -29.705 -21.104 30.413 1.00 93.06 110 ILE A CA 1
ATOM 904 C C . ILE A 1 110 ? -29.540 -22.515 29.835 1.00 93.06 110 ILE A C 1
ATOM 906 O O . ILE A 1 110 ? -30.256 -23.425 30.240 1.00 93.06 110 ILE A O 1
ATOM 910 N N . PHE A 1 111 ? -28.586 -22.731 28.932 1.00 90.19 111 PHE A N 1
ATOM 911 C CA . PHE A 1 111 ? -28.377 -24.041 28.313 1.00 90.19 111 PHE A CA 1
ATOM 912 C C . PHE A 1 111 ? -27.796 -25.080 29.280 1.00 90.19 111 PHE A C 1
ATOM 914 O O . PHE A 1 111 ? -28.143 -26.259 29.179 1.00 90.19 111 PHE A O 1
ATOM 921 N N . TYR A 1 112 ? -26.982 -24.651 30.248 1.00 89.06 112 TYR A N 1
ATOM 922 C CA . TYR A 1 112 ? -26.520 -25.493 31.350 1.00 89.06 112 TYR A CA 1
ATOM 923 C C . TYR A 1 112 ? -27.688 -25.933 32.244 1.00 89.06 112 TYR A C 1
ATOM 925 O O . TYR A 1 112 ? -27.879 -27.123 32.477 1.00 89.06 112 TYR A O 1
ATOM 933 N N . SER A 1 113 ? -28.532 -24.994 32.688 1.00 87.00 113 SER A N 1
ATOM 934 C CA . SER A 1 113 ? -29.706 -25.313 33.520 1.00 87.00 113 SER A CA 1
ATOM 935 C C . SER A 1 113 ? -30.766 -26.149 32.794 1.00 87.00 113 SER A C 1
ATOM 937 O O . SER A 1 113 ? -31.438 -26.960 33.427 1.00 87.00 113 SER A O 1
ATOM 939 N N . ALA A 1 114 ? -30.890 -26.004 31.473 1.00 87.44 114 ALA A N 1
ATOM 940 C CA . ALA A 1 114 ? -31.760 -26.833 30.641 1.00 87.44 114 ALA A CA 1
ATOM 941 C C . ALA A 1 114 ? -31.214 -28.258 30.401 1.00 87.44 114 ALA A C 1
ATOM 943 O O . ALA A 1 114 ? -31.897 -29.062 29.768 1.00 87.44 114 ALA A O 1
ATOM 944 N N . GLY A 1 115 ? -30.001 -28.578 30.875 1.00 83.12 115 GLY A N 1
ATOM 945 C CA . GLY A 1 115 ? -29.383 -29.900 30.733 1.00 83.12 115 GLY A CA 1
ATOM 946 C C . GLY A 1 115 ? -28.930 -30.238 29.309 1.00 83.12 115 GLY A C 1
ATOM 947 O O . GLY A 1 115 ? -28.712 -31.405 28.999 1.00 83.12 115 GLY A O 1
ATOM 948 N N . VAL A 1 116 ? -28.813 -29.234 28.431 1.00 83.06 116 VAL A N 1
ATOM 949 C CA . VAL A 1 116 ? -28.318 -29.402 27.051 1.00 83.06 116 VAL A CA 1
ATOM 950 C C . VAL A 1 116 ? -26.787 -29.398 27.016 1.00 83.06 116 VAL A C 1
ATOM 952 O O . VAL A 1 116 ? -26.187 -30.039 26.156 1.00 83.06 116 VAL A O 1
ATOM 955 N N . LEU A 1 117 ? -26.155 -28.678 27.948 1.00 76.44 117 LEU A N 1
ATOM 956 C CA . LEU A 1 117 ? -24.704 -28.609 28.100 1.00 76.44 117 LEU A CA 1
ATOM 957 C C . LEU A 1 117 ? -24.272 -29.426 29.318 1.00 76.44 117 LEU A C 1
ATOM 959 O O . LEU A 1 117 ? -24.640 -29.093 30.443 1.00 76.44 117 LEU A O 1
ATOM 963 N N . ASP A 1 118 ? -23.459 -30.456 29.094 1.00 73.88 118 ASP A N 1
ATOM 964 C CA . ASP A 1 118 ? -22.765 -31.161 30.169 1.00 73.88 118 ASP A CA 1
ATOM 965 C C . ASP A 1 118 ? -21.551 -30.320 30.583 1.00 73.88 118 ASP A C 1
ATOM 967 O O . ASP A 1 118 ? -20.696 -30.007 29.748 1.00 73.88 118 ASP A O 1
ATOM 971 N N . ALA A 1 119 ? -21.455 -29.941 31.862 1.00 64.25 119 ALA A N 1
ATOM 972 C CA . ALA A 1 119 ? -20.220 -29.379 32.411 1.00 64.25 119 ALA A CA 1
ATOM 973 C C . ALA A 1 119 ? -19.208 -30.519 32.581 1.00 64.25 119 ALA A C 1
ATOM 975 O O . ALA A 1 119 ? -18.924 -30.980 33.685 1.00 64.25 119 ALA A O 1
ATOM 976 N N . SER A 1 120 ? -18.723 -31.028 31.452 1.00 57.12 120 SER A N 1
ATOM 977 C CA . SER A 1 120 ? -17.621 -31.975 31.390 1.00 57.12 120 SER A CA 1
ATOM 978 C C . SER A 1 120 ? -16.383 -31.260 31.936 1.00 57.12 120 SER A C 1
ATOM 980 O O . SER A 1 120 ? -15.829 -30.401 31.250 1.00 57.12 120 SER A O 1
ATOM 982 N N . ASN A 1 121 ? -16.013 -31.585 33.180 1.00 49.88 121 ASN A N 1
ATOM 983 C CA . ASN A 1 121 ? -14.726 -31.220 33.783 1.00 49.88 121 ASN A CA 1
ATOM 984 C C . ASN A 1 121 ? -13.552 -31.584 32.869 1.00 49.88 121 ASN A C 1
ATOM 986 O O . ASN A 1 121 ? -13.583 -32.700 32.300 1.00 49.88 121 ASN A O 1
#

Sequence (121 aa):
MSAIAFGVVIALGLKWLWDFMDTLTFGEIEATYVKVAVILVCAFLFGLLGFWVIGSKRRTVEFMIATEGEMKKVNWSSKRELQRSTWAVIFMTFFLAFFCFFFDQIFYFIFYSAGVLDASN